Protein AF-A0A177GEP3-F1 (afdb_monomer_lite)

Foldseek 3Di:
DDPPDDDDQQPLQPDQDFPQWHGNPDNPDTDGPPDGDGDDPDPDPDPPDDDDDDDDDPDDDDPDDPPPVPPPPPDDDD

Secondary structure (DSSP, 8-state):
--TT------GGGT-S--TTB-----SS---B-S----------SSTT----------------------TTS-----

Structure (mmCIF, N/CA/C/O backbone):
data_AF-A0A177GEP3-F1
#
_entry.id   AF-A0A177GEP3-F1
#
loop_
_atom_site.group_PDB
_atom_site.id
_atom_site.type_symbol
_atom_site.label_atom_id
_atom_site.label_alt_id
_atom_site.label_comp_id
_atom_site.label_asym_id
_atom_site.label_entity_id
_atom_site.label_seq_id
_atom_site.pdbx_PDB_ins_code
_atom_site.Cartn_x
_atom_site.Cartn_y
_atom_site.Cartn_z
_atom_site.occupancy
_atom_site.B_iso_or_equiv
_atom_site.auth_seq_id
_atom_site.auth_comp_id
_atom_site.auth_asym_id
_atom_site.auth_atom_id
_atom_site.pdbx_PDB_model_num
ATOM 1 N N . MET A 1 1 ? -8.871 1.516 26.257 1.00 44.41 1 MET A N 1
ATOM 2 C CA . MET A 1 1 ? -7.854 1.768 25.218 1.00 44.41 1 MET A CA 1
ATOM 3 C C . MET A 1 1 ? -6.983 0.527 25.171 1.00 44.41 1 MET A C 1
ATOM 5 O O . MET A 1 1 ? -6.235 0.305 26.116 1.00 44.41 1 MET A O 1
ATOM 9 N N . THR A 1 2 ? -7.160 -0.352 24.187 1.00 47.62 2 THR A N 1
ATOM 10 C CA . THR A 1 2 ? -6.327 -1.561 24.096 1.00 47.62 2 THR A CA 1
ATOM 11 C C . THR A 1 2 ? -5.091 -1.212 23.283 1.00 47.62 2 THR A C 1
ATOM 13 O O . THR A 1 2 ? -5.119 -1.235 22.057 1.00 47.62 2 THR A O 1
ATOM 16 N N . ALA A 1 3 ? -4.013 -0.837 23.968 1.00 52.62 3 ALA A N 1
ATOM 17 C CA . ALA A 1 3 ? -2.697 -0.789 23.347 1.00 52.62 3 ALA A CA 1
ATOM 18 C C . ALA A 1 3 ? -2.350 -2.203 22.833 1.00 52.62 3 ALA A C 1
ATOM 20 O O . ALA A 1 3 ? -2.434 -3.162 23.599 1.00 52.62 3 ALA A O 1
ATOM 21 N N . GLY A 1 4 ? -2.000 -2.336 21.546 1.00 67.50 4 GLY A N 1
ATOM 22 C CA . GLY A 1 4 ? -1.538 -3.601 20.950 1.00 67.50 4 GLY A CA 1
ATOM 23 C C . GLY A 1 4 ? -2.417 -4.234 19.861 1.00 67.50 4 GLY A C 1
ATOM 24 O O . GLY A 1 4 ? -2.144 -5.366 19.468 1.00 67.50 4 GLY A O 1
ATOM 25 N N . GLN A 1 5 ? -3.449 -3.557 19.348 1.00 75.00 5 GLN A N 1
ATOM 26 C CA . GLN A 1 5 ? -4.238 -4.090 18.229 1.00 75.00 5 GLN A CA 1
ATOM 27 C C . GLN A 1 5 ? -3.487 -3.939 16.896 1.00 75.00 5 GLN A C 1
ATOM 29 O O . GLN A 1 5 ? -3.027 -2.853 16.556 1.00 75.00 5 GLN A O 1
ATOM 34 N N . THR A 1 6 ? -3.372 -5.031 16.138 1.00 84.19 6 THR A N 1
ATOM 35 C CA . THR A 1 6 ? -2.845 -5.036 14.764 1.00 84.19 6 THR A CA 1
ATOM 36 C C . THR A 1 6 ? -3.978 -5.386 13.808 1.00 84.19 6 THR A C 1
ATOM 38 O O . THR A 1 6 ? -4.623 -6.419 13.983 1.00 84.19 6 THR A O 1
ATOM 41 N N . THR A 1 7 ? -4.199 -4.551 12.794 1.00 85.88 7 THR A N 1
ATOM 42 C CA . THR A 1 7 ? -5.217 -4.774 11.758 1.00 85.88 7 THR A CA 1
ATOM 43 C C . THR A 1 7 ? -4.544 -5.148 10.442 1.00 85.88 7 THR A C 1
ATOM 45 O O . THR A 1 7 ? -3.588 -4.500 10.017 1.00 85.88 7 THR A O 1
ATOM 48 N N . ASN A 1 8 ? -5.048 -6.189 9.778 1.00 89.56 8 ASN A N 1
ATOM 49 C CA . ASN A 1 8 ? -4.549 -6.609 8.471 1.00 89.56 8 ASN A CA 1
ATOM 50 C C . ASN A 1 8 ? -5.231 -5.822 7.347 1.00 89.56 8 ASN A C 1
ATOM 52 O O . ASN A 1 8 ? -6.432 -5.963 7.124 1.00 89.56 8 ASN A O 1
ATOM 56 N N . LEU A 1 9 ? -4.449 -5.058 6.585 1.00 89.44 9 LEU A N 1
ATOM 57 C CA . LEU A 1 9 ? -4.939 -4.268 5.453 1.00 89.44 9 LEU A CA 1
ATOM 58 C C . LEU A 1 9 ? -4.976 -5.119 4.178 1.00 89.44 9 LEU A C 1
ATOM 60 O O . LEU A 1 9 ? -3.995 -5.198 3.441 1.00 89.44 9 LEU A O 1
ATOM 64 N N . THR A 1 10 ? -6.109 -5.768 3.913 1.00 91.12 10 THR A N 1
ATOM 65 C CA . THR A 1 10 ? -6.252 -6.751 2.815 1.00 91.12 10 THR A CA 1
ATOM 66 C C . THR A 1 10 ? -7.121 -6.276 1.654 1.00 91.12 10 THR A C 1
ATOM 68 O O . THR A 1 10 ? -7.235 -6.971 0.651 1.00 91.12 10 THR A O 1
ATOM 71 N N . THR A 1 11 ? -7.671 -5.064 1.726 1.00 88.94 11 THR A N 1
ATOM 72 C CA . THR A 1 11 ? -8.539 -4.463 0.700 1.00 88.94 11 THR A CA 1
ATOM 73 C C . THR A 1 11 ? -7.935 -4.499 -0.713 1.00 88.94 11 THR A C 1
ATOM 75 O O . THR A 1 11 ? -8.619 -4.791 -1.695 1.00 88.94 11 THR A O 1
ATOM 78 N N . HIS A 1 12 ? -6.620 -4.295 -0.822 1.00 89.50 12 HIS A N 1
ATOM 79 C CA . HIS A 1 12 ? -5.889 -4.350 -2.091 1.00 89.50 12 HIS A CA 1
ATOM 80 C C . HIS A 1 12 ? -5.842 -5.751 -2.735 1.00 89.50 12 HIS A C 1
ATOM 82 O O . HIS A 1 12 ? -5.489 -5.861 -3.908 1.00 89.50 12 HIS A O 1
ATOM 88 N N . LEU A 1 13 ? -6.205 -6.808 -2.001 1.00 92.38 13 LEU A N 1
ATOM 89 C CA . LEU A 1 13 ? -6.235 -8.200 -2.467 1.00 92.38 13 LEU A CA 1
ATOM 90 C C . LEU A 1 13 ? -7.602 -8.620 -3.026 1.00 92.38 13 LEU A C 1
ATOM 92 O O . LEU A 1 13 ? -7.704 -9.689 -3.619 1.00 92.38 13 LEU A O 1
ATOM 96 N N . SER A 1 14 ? -8.651 -7.813 -2.843 1.00 90.44 14 SER A N 1
ATOM 97 C CA . SER A 1 14 ? -10.013 -8.144 -3.289 1.00 90.44 14 SER A CA 1
ATOM 98 C C . SER A 1 14 ? -10.593 -7.145 -4.292 1.00 90.44 14 SER A C 1
ATOM 100 O O . SER A 1 14 ? -11.413 -7.527 -5.125 1.00 90.44 14 SER A O 1
ATOM 102 N N . GLN A 1 15 ? -10.168 -5.878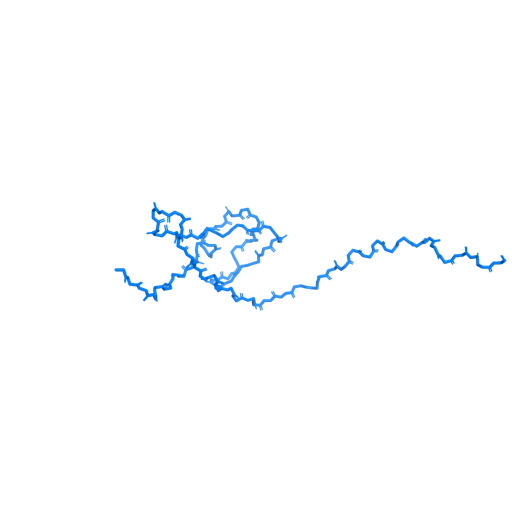 -4.268 1.00 89.19 15 GLN A N 1
ATOM 103 C CA . GLN A 1 15 ? -10.671 -4.860 -5.196 1.00 89.19 15 GLN A CA 1
ATOM 104 C C . GLN A 1 15 ? -9.881 -4.848 -6.507 1.00 89.19 15 GLN A C 1
ATOM 106 O O . GLN A 1 15 ? -8.722 -4.444 -6.526 1.00 89.19 15 GLN A O 1
ATOM 111 N N . ALA A 1 16 ? -10.499 -5.253 -7.618 1.00 84.25 16 ALA A N 1
ATOM 112 C CA . ALA A 1 16 ? -9.818 -5.346 -8.911 1.00 84.25 16 ALA A CA 1
ATOM 113 C C . ALA A 1 16 ? -9.339 -3.982 -9.448 1.00 84.25 16 ALA A C 1
ATOM 115 O O . ALA A 1 16 ? -8.191 -3.869 -9.870 1.00 84.25 16 ALA A O 1
ATOM 116 N N . ASP A 1 17 ? -10.157 -2.937 -9.350 1.00 87.62 17 ASP A N 1
ATOM 117 C CA . ASP A 1 17 ? -9.875 -1.643 -9.981 1.00 87.62 17 ASP A CA 1
ATOM 118 C C . ASP A 1 17 ? -9.306 -0.629 -8.982 1.00 87.62 17 ASP A C 1
ATOM 120 O O . ASP A 1 17 ? -9.997 0.273 -8.508 1.00 87.62 17 ASP A O 1
ATOM 124 N N . LEU A 1 18 ? -8.022 -0.784 -8.647 1.00 91.56 18 LEU A N 1
ATOM 125 C CA . LEU A 1 18 ? -7.298 0.158 -7.793 1.00 91.56 18 LEU A CA 1
ATOM 126 C C . LEU A 1 18 ? -6.171 0.844 -8.567 1.00 91.56 18 LEU A C 1
ATOM 128 O O . LEU A 1 18 ? -5.263 0.191 -9.080 1.00 91.56 18 LEU A O 1
ATOM 132 N N . SER A 1 19 ? -6.203 2.178 -8.608 1.00 92.94 19 SER A N 1
ATOM 133 C CA . SER A 1 19 ? -5.155 2.977 -9.252 1.00 92.94 19 SER A CA 1
ATOM 134 C C . SER A 1 19 ? -3.784 2.661 -8.655 1.00 92.94 19 SER A C 1
ATOM 136 O O . SER A 1 19 ? -3.623 2.609 -7.433 1.00 92.94 19 SER A O 1
ATOM 138 N N . GLY A 1 20 ? -2.802 2.430 -9.524 1.00 92.69 20 GLY A N 1
ATOM 139 C CA . GLY A 1 20 ? -1.448 2.081 -9.108 1.00 92.69 20 GLY A CA 1
ATOM 140 C C . GLY A 1 20 ? -1.191 0.596 -8.869 1.00 92.69 20 GLY A C 1
ATOM 141 O O . GLY A 1 20 ? -0.035 0.185 -8.787 1.00 92.69 20 GLY A O 1
ATOM 142 N N . TRP A 1 21 ? -2.240 -0.219 -8.770 1.00 93.56 21 TRP A N 1
ATOM 143 C CA . TRP A 1 21 ? -2.143 -1.662 -8.575 1.00 93.56 21 TRP A CA 1
ATOM 144 C C . TRP A 1 21 ? -2.330 -2.393 -9.910 1.00 93.56 21 TRP A C 1
ATOM 146 O O . TRP A 1 21 ? -3.121 -1.981 -10.755 1.00 93.56 21 TRP A O 1
ATOM 156 N N . HIS A 1 22 ? -1.603 -3.491 -10.113 1.00 91.94 22 HIS A N 1
ATOM 157 C CA . HIS A 1 22 ? -1.812 -4.395 -11.255 1.00 91.94 22 HIS A CA 1
ATOM 158 C C . HIS A 1 22 ? -3.037 -5.291 -11.034 1.00 91.94 22 HIS A C 1
ATOM 160 O O . HIS A 1 22 ? -3.727 -5.117 -10.046 1.00 91.94 22 HIS A O 1
ATOM 166 N N . GLY A 1 23 ? -3.358 -6.241 -11.916 1.00 91.00 23 GLY A N 1
ATOM 167 C CA . GLY A 1 23 ? -4.503 -7.149 -11.731 1.00 91.00 23 GLY A CA 1
ATOM 168 C C . GLY A 1 23 ? -4.437 -8.006 -10.453 1.00 91.00 23 GLY A C 1
ATOM 169 O O . GLY A 1 23 ? -3.415 -8.064 -9.768 1.00 91.00 23 GLY A O 1
ATOM 170 N N . LEU A 1 24 ? -5.545 -8.671 -10.114 1.00 91.75 24 LEU A N 1
ATOM 171 C CA . LEU A 1 24 ? -5.575 -9.671 -9.042 1.00 91.75 24 LEU A CA 1
ATOM 172 C C . LEU A 1 24 ? -4.952 -10.976 -9.554 1.00 91.75 24 LEU A C 1
ATOM 174 O O . LEU A 1 24 ? -5.580 -11.712 -10.308 1.00 91.75 24 LEU A O 1
ATOM 178 N N . GLU A 1 25 ? -3.710 -11.246 -9.159 1.00 85.44 25 GLU A N 1
ATOM 179 C CA . GLU A 1 25 ? -2.972 -12.457 -9.563 1.00 85.44 25 GLU A CA 1
ATOM 180 C C . GLU A 1 25 ? -2.790 -13.452 -8.407 1.00 85.44 25 GLU A C 1
ATOM 182 O O . GLU A 1 25 ? -2.598 -14.646 -8.628 1.00 85.44 25 GLU A O 1
ATOM 187 N N . SER A 1 26 ? -2.847 -12.964 -7.166 1.00 83.62 26 SER A N 1
ATOM 188 C CA . SER A 1 26 ? -2.614 -13.731 -5.943 1.00 83.62 26 SER A CA 1
ATOM 189 C C . SER A 1 26 ? -3.568 -13.286 -4.836 1.00 83.62 26 SER A C 1
ATOM 191 O O . SER A 1 26 ? -3.995 -12.133 -4.787 1.00 83.62 26 SER A O 1
ATOM 193 N N . SER A 1 27 ? -3.873 -14.207 -3.919 1.00 85.50 27 SER A N 1
ATOM 194 C CA . SER A 1 27 ? -4.685 -13.946 -2.729 1.00 85.50 27 SER A CA 1
ATOM 195 C C . SER A 1 27 ? -3.897 -13.355 -1.555 1.00 85.50 27 SER A C 1
ATOM 197 O O . SER A 1 27 ? -4.493 -13.084 -0.519 1.00 85.50 27 SER A O 1
ATOM 199 N N . SER A 1 28 ? -2.570 -13.215 -1.661 1.00 89.75 28 SER A N 1
ATOM 200 C CA . SER A 1 28 ? -1.695 -12.808 -0.547 1.00 89.75 28 SER A CA 1
ATOM 201 C C . SER A 1 28 ? -0.767 -11.636 -0.858 1.00 89.75 28 SER A C 1
ATOM 203 O O . SER A 1 28 ? -0.144 -11.087 0.049 1.00 89.75 28 SER A O 1
ATOM 205 N N . SER A 1 29 ? -0.612 -11.257 -2.125 1.00 91.44 29 SER A N 1
ATOM 206 C CA . SER A 1 29 ? 0.260 -10.158 -2.547 1.00 91.44 29 SER A CA 1
ATOM 207 C C . SER A 1 29 ? -0.178 -9.624 -3.900 1.00 91.44 29 SER A C 1
ATOM 209 O O . SER A 1 29 ? -0.828 -10.330 -4.668 1.00 91.44 29 SER A O 1
ATOM 211 N N . ARG A 1 30 ? 0.211 -8.386 -4.215 1.00 92.25 30 ARG A N 1
ATOM 212 C CA . ARG A 1 30 ? -0.150 -7.751 -5.481 1.00 92.25 30 ARG A CA 1
ATOM 213 C C . ARG A 1 30 ? 0.934 -6.804 -5.966 1.00 92.25 30 ARG A C 1
ATOM 215 O O . ARG A 1 30 ? 1.513 -6.063 -5.173 1.00 92.25 30 ARG A O 1
ATOM 222 N N . TRP A 1 31 ? 1.186 -6.821 -7.271 1.00 91.44 31 TRP A N 1
ATOM 223 C CA . TRP A 1 31 ? 2.118 -5.895 -7.900 1.00 91.44 31 TRP A CA 1
ATOM 224 C C . TRP A 1 31 ? 1.562 -4.472 -7.932 1.00 91.44 31 TRP A C 1
ATOM 226 O O . TRP A 1 31 ? 0.365 -4.254 -8.139 1.00 91.44 31 TRP A O 1
ATOM 236 N N . THR A 1 32 ? 2.459 -3.500 -7.783 1.00 91.38 32 THR A N 1
ATOM 237 C CA . THR A 1 32 ? 2.181 -2.076 -7.988 1.00 91.38 32 THR A CA 1
ATOM 238 C C . THR A 1 32 ? 2.968 -1.571 -9.191 1.00 91.38 32 THR A C 1
ATOM 240 O O . THR A 1 32 ? 4.025 -2.107 -9.520 1.00 91.38 32 THR A O 1
ATOM 243 N N . ASN A 1 33 ? 2.480 -0.512 -9.828 1.00 90.00 33 ASN A N 1
ATOM 244 C CA . ASN A 1 33 ? 3.184 0.182 -10.906 1.00 90.00 33 ASN A CA 1
ATOM 245 C C . ASN A 1 33 ? 4.165 1.254 -10.383 1.00 90.00 33 ASN A C 1
ATOM 247 O O . ASN A 1 33 ? 4.635 2.091 -11.150 1.00 90.00 33 ASN A O 1
ATOM 251 N N . GLY A 1 34 ? 4.431 1.265 -9.071 1.00 88.56 34 GLY A N 1
ATOM 252 C CA . GLY A 1 34 ? 5.265 2.259 -8.395 1.00 88.56 34 GLY A CA 1
ATOM 253 C C . GLY A 1 34 ? 4.505 3.396 -7.702 1.00 88.56 34 GLY A C 1
ATOM 254 O O . GLY A 1 34 ? 5.114 4.100 -6.903 1.00 88.56 34 GLY A O 1
ATOM 255 N N . ASN A 1 35 ? 3.197 3.562 -7.931 1.00 90.62 35 ASN A N 1
ATOM 256 C CA . ASN A 1 35 ? 2.397 4.593 -7.261 1.00 90.62 35 ASN A CA 1
ATOM 257 C C . ASN A 1 35 ? 1.017 4.068 -6.849 1.00 90.62 35 ASN A C 1
ATOM 259 O O . ASN A 1 35 ? 0.019 4.335 -7.513 1.00 90.62 35 ASN A O 1
ATOM 263 N N . ALA A 1 36 ? 0.972 3.312 -5.755 1.00 92.25 36 ALA A N 1
ATOM 264 C CA . ALA A 1 36 ? -0.230 2.657 -5.261 1.00 92.25 36 ALA A CA 1
ATOM 265 C C . ALA A 1 36 ? -0.618 3.175 -3.872 1.00 92.25 36 ALA A C 1
ATOM 267 O O . ALA A 1 36 ? 0.210 3.213 -2.961 1.00 92.25 36 ALA A O 1
ATOM 268 N N . ALA A 1 37 ? -1.888 3.544 -3.702 1.00 91.06 37 ALA A N 1
ATOM 269 C CA . ALA A 1 37 ? -2.416 3.972 -2.412 1.00 91.06 37 ALA A CA 1
ATOM 270 C C . ALA A 1 37 ? -2.878 2.767 -1.579 1.00 91.06 37 ALA A C 1
ATOM 272 O O . ALA A 1 37 ? -3.543 1.865 -2.096 1.00 91.06 37 ALA A O 1
ATOM 273 N N . LEU A 1 38 ? -2.561 2.789 -0.283 1.00 89.19 38 LEU A N 1
ATOM 274 C CA . LEU A 1 38 ? -3.067 1.852 0.716 1.00 89.19 38 LEU A CA 1
ATOM 275 C C . LEU A 1 38 ? -3.812 2.648 1.789 1.00 89.19 38 LEU A C 1
ATOM 277 O O . LEU A 1 38 ? -3.216 3.476 2.476 1.00 89.19 38 LEU A O 1
ATOM 281 N N . LEU A 1 39 ? -5.117 2.413 1.911 1.00 85.81 39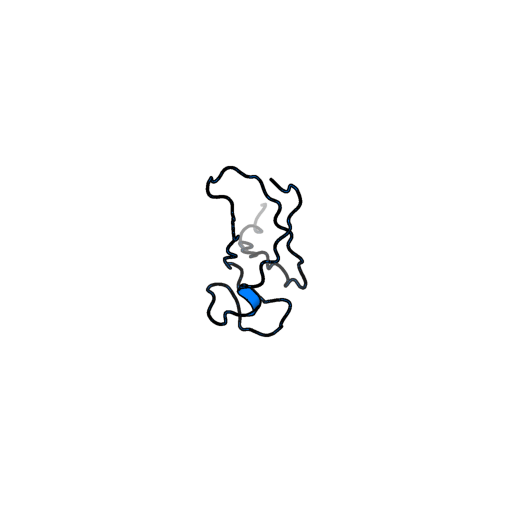 LEU A N 1
ATOM 282 C CA . LEU A 1 39 ? -5.931 3.054 2.937 1.00 85.81 39 LEU A CA 1
ATOM 283 C C . LEU A 1 39 ? -5.621 2.416 4.292 1.00 85.81 39 LEU A C 1
ATOM 285 O O . LEU A 1 39 ? -5.738 1.202 4.454 1.00 85.81 39 LEU A O 1
ATOM 289 N N . LEU A 1 40 ? -5.209 3.242 5.250 1.00 83.81 40 LEU A N 1
ATOM 290 C CA . LEU A 1 40 ? -5.073 2.841 6.643 1.00 83.81 40 LEU A CA 1
ATOM 291 C C . LEU A 1 40 ? -6.434 3.076 7.299 1.00 83.81 40 LEU A C 1
ATOM 293 O O . LEU A 1 40 ? -6.866 4.220 7.425 1.00 83.81 40 LEU A O 1
ATOM 297 N N . GLU A 1 41 ? -7.130 2.008 7.673 1.00 70.81 41 GLU A N 1
ATOM 298 C CA . GLU A 1 41 ? -8.369 2.120 8.443 1.00 70.81 41 GLU A CA 1
ATOM 299 C C . GLU A 1 41 ? -7.995 2.569 9.858 1.00 70.81 41 GLU A C 1
ATOM 301 O O . GLU A 1 41 ? -7.535 1.777 10.681 1.00 70.81 41 GLU A O 1
ATOM 306 N N . THR A 1 42 ? -8.088 3.874 10.118 1.00 65.62 42 THR A N 1
ATOM 307 C CA . THR A 1 42 ? -7.816 4.420 11.447 1.00 65.62 42 THR A CA 1
ATOM 308 C C . THR A 1 42 ? -9.138 4.475 12.203 1.00 65.62 42 THR A C 1
ATOM 310 O O . THR A 1 42 ? -9.964 5.348 11.948 1.00 65.62 42 THR A O 1
ATOM 313 N N . GLU A 1 43 ? -9.314 3.579 13.169 1.00 57.38 43 GLU A N 1
ATOM 314 C CA . GLU A 1 43 ? -10.409 3.597 14.158 1.00 57.38 43 GLU A CA 1
ATOM 315 C C . GLU A 1 43 ? -10.250 4.742 15.191 1.00 57.38 43 GLU A C 1
ATOM 317 O O . GLU A 1 43 ? -10.816 4.707 16.282 1.00 57.38 43 GLU A O 1
ATOM 322 N N . SER A 1 44 ? -9.438 5.756 14.883 1.00 52.84 44 SER A N 1
ATOM 323 C CA . SER A 1 44 ? -9.068 6.844 15.782 1.00 52.84 44 SER A CA 1
ATOM 324 C C . SER A 1 44 ? -9.605 8.158 15.227 1.00 52.84 44 SER A C 1
ATOM 326 O O . SER A 1 44 ? -8.961 8.827 14.422 1.00 52.84 44 SER A O 1
ATOM 328 N N . SER A 1 45 ? -10.784 8.567 15.691 1.00 50.69 45 SER A N 1
ATOM 329 C CA . SER A 1 45 ? -11.484 9.806 15.306 1.00 50.69 45 SER A CA 1
ATOM 330 C C . SER A 1 45 ? -10.769 11.114 15.705 1.00 50.69 45 SER A C 1
ATOM 332 O O . SER A 1 45 ? -11.390 12.172 15.757 1.00 50.69 45 SER A O 1
ATOM 334 N N . SER A 1 46 ? -9.474 11.074 16.010 1.00 53.72 46 SER A N 1
ATOM 335 C CA . SER A 1 46 ? -8.651 12.232 16.343 1.00 53.72 46 SER A CA 1
ATOM 336 C C . SER A 1 46 ? -7.245 11.950 15.824 1.00 53.72 46 SER A C 1
ATOM 338 O O . SER A 1 46 ? -6.561 11.091 16.370 1.00 53.72 46 SER A O 1
ATOM 340 N N . GLY A 1 47 ? -6.844 12.613 14.735 1.00 55.50 47 GLY A N 1
ATOM 341 C CA . GLY A 1 47 ? -5.650 12.333 13.919 1.00 55.50 47 GLY A CA 1
ATOM 342 C C . GLY A 1 47 ? -4.282 12.539 14.588 1.00 55.50 47 GLY A C 1
ATOM 343 O O . GLY A 1 47 ? -3.410 13.173 14.002 1.00 55.50 47 GLY A O 1
ATOM 344 N N . THR A 1 48 ? -4.085 12.010 15.796 1.00 57.88 48 THR A N 1
ATOM 345 C CA . THR A 1 48 ? -2.902 12.225 16.644 1.00 57.88 48 THR A CA 1
ATOM 346 C C . THR A 1 48 ? -2.283 10.915 17.152 1.00 57.88 48 THR A C 1
ATOM 348 O O . THR A 1 48 ? -1.259 10.947 17.830 1.00 57.88 48 THR A O 1
ATOM 351 N N . GLU A 1 49 ? -2.860 9.750 16.850 1.00 68.31 49 GLU A N 1
ATOM 352 C CA . GLU A 1 49 ? -2.313 8.473 17.325 1.00 68.31 49 GLU A CA 1
ATOM 353 C C . GLU A 1 49 ? -1.223 7.948 16.377 1.00 68.31 49 GLU A C 1
ATOM 355 O O . GLU A 1 49 ? -1.453 7.723 15.189 1.00 68.31 49 GLU A O 1
ATOM 360 N N . ALA A 1 50 ? -0.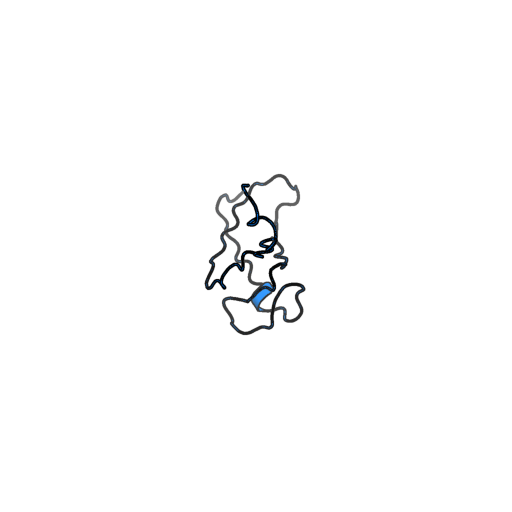008 7.771 16.904 1.00 71.81 50 ALA A N 1
ATOM 361 C CA . ALA A 1 50 ? 1.113 7.209 16.161 1.00 71.81 50 ALA A CA 1
ATOM 362 C C . ALA A 1 50 ? 0.957 5.685 16.029 1.00 71.81 50 ALA A C 1
ATOM 364 O O . ALA A 1 50 ? 0.817 4.981 17.028 1.00 71.81 50 ALA A O 1
ATOM 365 N N . GLY A 1 51 ? 1.017 5.179 14.796 1.00 78.50 51 GLY A N 1
ATOM 366 C CA . GLY A 1 51 ? 0.933 3.754 14.475 1.00 78.50 51 GLY A CA 1
ATOM 367 C C . GLY A 1 51 ? 2.142 3.265 13.679 1.00 78.50 51 GLY A C 1
ATOM 368 O O . GLY A 1 51 ? 2.879 4.054 13.088 1.00 78.50 51 GLY A O 1
ATOM 369 N N . ILE A 1 52 ? 2.341 1.947 13.655 1.00 85.31 52 ILE A N 1
ATOM 370 C CA . ILE A 1 52 ? 3.382 1.293 12.854 1.00 85.31 52 ILE A CA 1
ATOM 371 C C . ILE A 1 52 ? 2.710 0.572 11.685 1.00 85.31 52 ILE A C 1
ATOM 373 O O . ILE A 1 52 ? 1.837 -0.267 11.895 1.00 85.31 52 ILE A O 1
ATOM 377 N N . LEU A 1 53 ? 3.152 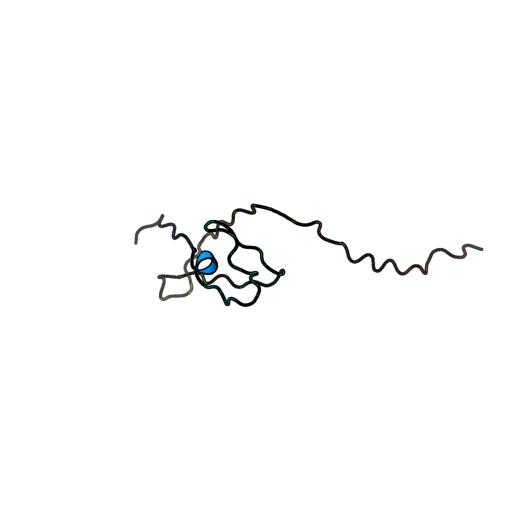0.863 10.460 1.00 88.12 53 LEU A N 1
ATOM 378 C CA . LEU A 1 53 ? 2.795 0.095 9.268 1.00 88.12 53 LEU A CA 1
ATOM 379 C C . LEU A 1 53 ? 3.891 -0.938 8.983 1.00 88.12 53 LEU A C 1
ATOM 381 O O . LEU A 1 53 ? 5.043 -0.577 8.743 1.00 88.12 53 LEU A O 1
ATOM 385 N N . SER A 1 54 ? 3.525 -2.218 8.986 1.00 91.06 54 SER A N 1
ATOM 386 C CA . SER A 1 54 ? 4.403 -3.314 8.568 1.00 91.06 54 SER A CA 1
ATOM 387 C C . SER A 1 54 ? 4.073 -3.726 7.134 1.00 91.06 54 SER A C 1
ATOM 389 O O . SER A 1 54 ? 2.908 -3.950 6.811 1.00 91.06 54 SER A O 1
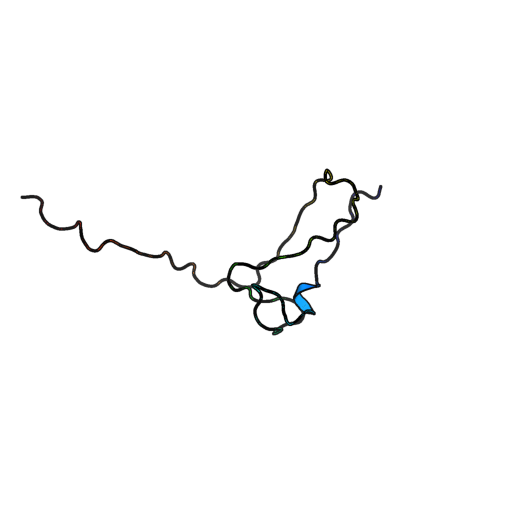ATOM 391 N N . ILE A 1 55 ? 5.089 -3.830 6.274 1.00 90.12 55 ILE A N 1
ATOM 392 C CA . ILE A 1 55 ? 4.946 -4.258 4.876 1.00 90.12 55 ILE A CA 1
ATOM 393 C C . ILE A 1 55 ? 5.948 -5.375 4.602 1.00 90.12 55 ILE A C 1
ATOM 395 O O . ILE A 1 55 ? 7.153 -5.201 4.788 1.00 90.12 55 ILE A O 1
ATOM 399 N N . GLN A 1 56 ? 5.460 -6.507 4.098 1.00 90.69 56 GLN A N 1
ATOM 400 C CA . GLN A 1 56 ? 6.310 -7.568 3.570 1.00 90.69 56 GLN A CA 1
ATOM 401 C C . GLN A 1 56 ? 6.553 -7.345 2.076 1.00 90.69 56 GLN A C 1
ATOM 403 O O . GLN A 1 56 ? 5.616 -7.305 1.282 1.00 90.69 56 GLN A O 1
ATOM 408 N N . VAL A 1 57 ? 7.821 -7.257 1.676 1.00 88.62 57 VAL A N 1
ATOM 409 C CA . VAL A 1 57 ? 8.190 -7.205 0.258 1.00 88.62 57 VAL A CA 1
ATOM 410 C C . VAL A 1 57 ? 8.481 -8.618 -0.237 1.00 88.62 57 VAL A C 1
ATOM 412 O O . VAL A 1 57 ? 9.501 -9.200 0.119 1.00 88.62 57 VAL A O 1
ATOM 415 N N . VAL A 1 58 ? 7.578 -9.167 -1.052 1.00 90.00 58 VAL A N 1
ATOM 416 C CA . VAL A 1 58 ? 7.677 -10.548 -1.566 1.00 90.00 58 VAL A CA 1
ATOM 417 C C . VAL A 1 58 ? 8.548 -10.684 -2.813 1.00 90.00 58 VAL A C 1
ATOM 419 O O . VAL A 1 58 ? 9.082 -11.756 -3.077 1.00 90.00 58 VAL A O 1
ATOM 422 N N . SER A 1 59 ? 8.702 -9.611 -3.588 1.00 85.81 59 SER A N 1
ATOM 423 C CA . SER A 1 59 ? 9.544 -9.579 -4.781 1.00 85.81 59 SER A CA 1
ATOM 424 C C . SER A 1 59 ? 9.917 -8.138 -5.131 1.00 85.81 59 SER A C 1
ATOM 426 O O . SER A 1 59 ? 9.238 -7.193 -4.723 1.00 85.81 59 SER A O 1
ATOM 428 N N . ARG A 1 60 ? 11.023 -7.963 -5.857 1.00 78.19 60 ARG A N 1
ATOM 429 C CA . ARG A 1 60 ? 11.527 -6.669 -6.332 1.00 78.19 60 ARG A CA 1
ATOM 430 C C . ARG A 1 60 ? 12.070 -6.825 -7.749 1.00 78.19 60 ARG A C 1
ATOM 432 O O . ARG A 1 60 ? 12.815 -7.764 -8.016 1.00 78.19 60 ARG A O 1
ATOM 439 N N . GLY A 1 61 ? 11.726 -5.891 -8.632 1.00 69.81 61 GLY A N 1
ATOM 440 C CA . GLY A 1 61 ? 12.434 -5.709 -9.899 1.00 69.81 61 GLY A CA 1
ATOM 441 C C . GLY A 1 61 ? 13.732 -4.912 -9.698 1.00 69.81 61 GLY A C 1
ATOM 442 O O . GLY A 1 61 ? 13.892 -4.260 -8.662 1.00 69.81 61 GLY A O 1
ATOM 443 N N . PRO A 1 62 ? 14.670 -4.939 -10.660 1.00 71.56 62 PRO A N 1
ATOM 444 C CA . PRO A 1 62 ? 15.826 -4.053 -10.629 1.00 71.56 62 PRO A CA 1
ATOM 445 C C . PRO A 1 62 ? 15.361 -2.592 -10.682 1.00 71.56 62 PRO A C 1
ATOM 447 O O . PRO A 1 62 ? 14.589 -2.212 -11.562 1.00 71.56 62 PRO A O 1
ATOM 450 N N . TYR A 1 63 ? 15.848 -1.762 -9.758 1.00 66.38 63 TYR A N 1
ATOM 451 C CA . TYR A 1 63 ? 15.718 -0.314 -9.887 1.00 66.38 63 TYR A CA 1
ATOM 452 C C . TYR A 1 63 ? 16.639 0.119 -11.023 1.00 66.38 63 TYR A C 1
ATOM 454 O O . TYR A 1 63 ? 17.861 0.137 -10.866 1.00 66.38 63 TYR A O 1
ATOM 462 N N . LEU A 1 64 ? 16.066 0.407 -12.189 1.00 69.62 64 LEU A N 1
ATOM 463 C CA . LEU A 1 64 ? 16.828 1.006 -13.273 1.00 69.62 64 LEU A CA 1
ATOM 464 C C . LEU 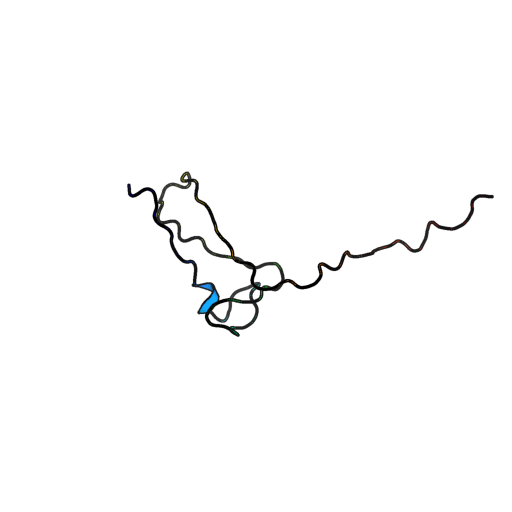A 1 64 ? 17.235 2.404 -12.807 1.00 69.62 64 LEU A C 1
ATOM 466 O O . LEU A 1 64 ? 16.397 3.293 -12.679 1.00 69.62 64 LEU A O 1
ATOM 470 N N . VAL A 1 65 ? 18.522 2.587 -12.511 1.00 73.56 65 VAL A N 1
ATOM 471 C CA . VAL A 1 65 ? 19.105 3.926 -12.510 1.00 73.56 65 VAL A CA 1
ATOM 472 C C . VAL A 1 65 ? 18.915 4.440 -13.925 1.00 73.56 65 VAL A C 1
ATOM 474 O O . VAL A 1 65 ? 19.410 3.824 -14.873 1.00 73.56 65 VAL A O 1
ATOM 477 N N . ASP A 1 66 ? 18.171 5.534 -14.064 1.00 65.44 66 ASP A N 1
ATOM 478 C CA . ASP A 1 66 ? 18.161 6.305 -15.295 1.00 65.44 66 ASP A CA 1
ATOM 479 C C . ASP A 1 66 ? 19.584 6.825 -15.483 1.00 65.44 66 ASP A C 1
ATOM 481 O O . ASP A 1 66 ? 19.985 7.862 -14.950 1.00 65.44 66 ASP A O 1
ATOM 485 N N . VAL A 1 67 ? 20.399 6.031 -16.176 1.00 61.44 67 VAL A N 1
ATOM 486 C CA . VAL A 1 67 ? 21.702 6.463 -16.641 1.00 61.44 67 VAL A CA 1
ATOM 487 C C . VAL A 1 67 ? 21.440 7.345 -17.855 1.00 61.44 67 VAL A C 1
ATOM 489 O O . VAL A 1 67 ? 21.807 7.069 -18.993 1.00 61.44 67 VAL A O 1
ATOM 492 N N . SER A 1 68 ? 20.871 8.509 -17.578 1.00 59.62 68 SER A N 1
ATOM 493 C CA . SER A 1 68 ? 21.159 9.718 -18.324 1.00 59.62 68 SER A CA 1
ATOM 494 C C . SER A 1 68 ? 22.630 10.079 -18.071 1.00 59.62 68 SER A C 1
ATOM 496 O O . SER A 1 68 ? 22.962 11.158 -17.591 1.00 59.62 68 SER A O 1
ATOM 498 N N . ALA A 1 69 ? 23.545 9.146 -18.366 1.00 56.31 69 ALA A N 1
ATOM 499 C CA . ALA A 1 69 ? 24.920 9.474 -18.649 1.00 56.31 69 ALA A CA 1
ATOM 500 C C . ALA A 1 69 ? 24.837 10.340 -19.894 1.00 56.31 69 ALA A C 1
ATOM 502 O O . ALA A 1 69 ? 24.695 9.844 -21.014 1.00 56.31 69 ALA A O 1
ATOM 503 N N . SER A 1 70 ? 24.894 11.648 -19.681 1.00 56.19 70 SER A N 1
ATOM 504 C CA . SER A 1 70 ? 25.343 12.599 -20.676 1.00 56.19 70 SER A CA 1
ATOM 505 C C . SER A 1 70 ? 26.664 12.074 -21.231 1.00 56.19 70 SER A C 1
ATOM 507 O O . SER A 1 70 ? 27.744 12.292 -20.680 1.00 56.19 70 SER A O 1
ATOM 509 N N . ARG A 1 71 ? 26.552 11.306 -22.316 1.00 55.06 71 ARG A N 1
ATOM 510 C CA . ARG A 1 71 ? 27.628 10.803 -23.161 1.00 55.06 71 ARG A CA 1
ATOM 511 C C . ARG A 1 71 ? 28.219 12.019 -23.873 1.00 55.06 71 ARG A C 1
ATOM 513 O O . ARG A 1 71 ? 27.953 12.240 -25.046 1.00 55.06 71 ARG A O 1
ATOM 520 N N . GLY A 1 72 ? 28.920 12.860 -23.119 1.00 57.44 72 GLY A N 1
ATOM 521 C CA . GLY A 1 72 ? 29.352 14.180 -23.566 1.00 57.44 72 GLY A CA 1
ATOM 522 C C . GLY A 1 72 ? 30.687 14.641 -22.996 1.00 57.44 72 GLY A C 1
ATOM 523 O O . GLY A 1 72 ? 31.468 15.194 -23.756 1.00 57.44 72 GLY A O 1
ATOM 524 N N . ASP A 1 73 ? 31.011 14.365 -21.729 1.00 58.28 73 ASP A N 1
ATOM 525 C CA . ASP A 1 73 ? 32.123 15.083 -21.074 1.00 58.28 73 ASP A CA 1
ATOM 526 C C . ASP A 1 73 ? 33.420 14.274 -20.895 1.00 58.28 73 ASP A C 1
ATOM 528 O O . ASP A 1 73 ? 34.130 14.370 -19.901 1.00 58.28 73 ASP A O 1
ATOM 532 N N . LEU A 1 74 ? 33.738 13.427 -21.875 1.00 57.06 74 LEU A N 1
ATOM 533 C CA . LEU A 1 74 ? 35.046 12.771 -21.960 1.00 57.06 74 LEU A CA 1
ATOM 534 C C . LEU A 1 74 ? 35.718 13.089 -23.290 1.00 57.06 74 LEU A C 1
ATOM 536 O O . LEU A 1 74 ? 36.081 12.169 -24.019 1.00 57.06 74 LEU A O 1
ATOM 540 N N . ARG A 1 75 ? 35.884 14.372 -23.637 1.00 58.12 75 ARG A N 1
ATOM 541 C CA . ARG A 1 75 ? 36.865 14.769 -24.659 1.00 58.12 75 ARG A CA 1
ATOM 542 C C . ARG A 1 75 ? 37.529 16.108 -24.340 1.00 58.12 75 ARG A C 1
ATOM 544 O O . ARG A 1 75 ? 36.911 17.153 -24.469 1.00 58.12 75 ARG A O 1
ATOM 551 N N . HIS A 1 76 ? 38.841 15.990 -24.127 1.00 43.00 76 HIS A N 1
ATOM 552 C CA . HIS A 1 76 ? 39.899 16.972 -24.382 1.00 43.00 76 HIS A CA 1
ATOM 553 C C . HIS A 1 76 ? 40.499 17.676 -23.153 1.00 43.00 76 HIS A C 1
ATOM 555 O O . HIS A 1 76 ? 40.251 18.846 -22.892 1.00 43.00 76 HIS A O 1
ATOM 561 N N . PHE A 1 77 ? 41.379 16.951 -22.453 1.00 46.00 77 PHE A N 1
ATOM 562 C CA . PHE A 1 77 ? 42.578 17.568 -21.885 1.00 46.00 77 PHE A CA 1
ATOM 563 C C . PHE A 1 77 ? 43.608 17.691 -23.014 1.00 46.00 77 PHE A C 1
ATOM 565 O O . PHE A 1 77 ? 44.065 16.672 -23.541 1.00 46.00 77 PHE A O 1
ATOM 572 N N . GLY A 1 78 ? 43.911 18.928 -23.392 1.00 47.12 78 GLY A N 1
ATOM 573 C CA . GLY A 1 78 ? 44.982 19.343 -24.292 1.00 47.12 78 GLY A CA 1
ATOM 574 C C . GLY A 1 78 ? 45.523 20.673 -23.801 1.00 47.12 78 GLY A C 1
ATOM 575 O O . GLY A 1 78 ? 44.680 21.516 -23.421 1.00 47.12 78 GLY A O 1
#

Sequence (78 aa):
MTAGQTTNLTTHLSQADLSGWHGLESSSSRWTNGNAALLLETESSSGTEAGILSIQVVSRGPYLVDVSASRGDLRHFG

pLDDT: mean 76.41, std 15.81, range [43.0, 93.56]

Radius of gyration: 20.86 Å; chains: 1; bounding box: 56×33×50 Å

Organism: NCBI:txid178901